Protein AF-A0A9D5P8Z3-F1 (afdb_monomer)

Sequence (122 aa):
MKKILFVSAAALALVLSSCKKETPAQVETPAQVEETVDAAADATAEAAATVENAVLKGLEESLNAIKAEAEAASKEDVAGIVAKITELKAQYESAKANLNADEQAGFEAAVNAVIEILKTKN

Mean predicted aligned error: 16.35 Å

Structure (mmCIF, N/CA/C/O backbone):
data_AF-A0A9D5P8Z3-F1
#
_entry.id   AF-A0A9D5P8Z3-F1
#
loop_
_atom_site.group_PDB
_atom_site.id
_atom_site.type_symbol
_atom_site.label_atom_id
_atom_site.label_alt_id
_atom_site.label_comp_id
_atom_site.label_asym_id
_atom_site.label_entity_id
_atom_site.label_seq_id
_atom_site.pdbx_PDB_ins_code
_atom_site.Cartn_x
_atom_site.Cartn_y
_atom_site.Cartn_z
_atom_site.occupancy
_atom_site.B_iso_or_equiv
_atom_site.auth_seq_id
_atom_site.auth_comp_id
_atom_site.auth_asym_id
_atom_site.auth_atom_id
_atom_site.pdbx_PDB_model_num
ATOM 1 N N . MET A 1 1 ? -25.843 22.869 -25.602 1.00 39.78 1 MET A N 1
ATOM 2 C CA . MET A 1 1 ? -24.937 23.742 -26.380 1.00 39.78 1 MET A CA 1
ATOM 3 C C . MET A 1 1 ? -23.581 23.051 -26.470 1.00 39.78 1 MET A C 1
ATOM 5 O O . MET A 1 1 ? -23.054 22.662 -25.440 1.00 39.78 1 MET A O 1
ATOM 9 N N . LYS A 1 2 ? -23.092 22.817 -27.694 1.00 45.28 2 LYS A N 1
ATOM 10 C CA . LYS A 1 2 ? -21.777 22.237 -28.035 1.00 45.28 2 LYS A CA 1
ATOM 11 C C . LYS A 1 2 ? -20.665 23.283 -27.900 1.00 45.28 2 LYS A C 1
ATOM 13 O O . LYS A 1 2 ? -20.910 24.375 -28.402 1.00 45.28 2 LYS A O 1
ATOM 18 N N . LYS A 1 3 ? -19.486 22.899 -27.374 1.00 47.66 3 LYS A N 1
ATOM 19 C CA . LYS A 1 3 ? -18.087 23.299 -27.731 1.00 47.66 3 LYS A CA 1
ATOM 20 C C . LYS A 1 3 ? -17.160 22.240 -27.069 1.00 47.66 3 LYS A C 1
ATOM 22 O O . LYS A 1 3 ? -17.197 22.154 -25.852 1.00 47.66 3 LYS A O 1
ATOM 27 N N . ILE A 1 4 ? -16.590 21.205 -27.712 1.00 58.41 4 ILE A N 1
ATOM 28 C CA . ILE A 1 4 ? -15.428 21.124 -28.639 1.00 58.41 4 ILE A CA 1
ATOM 29 C C . ILE A 1 4 ? -14.280 22.035 -28.139 1.00 58.41 4 ILE A C 1
ATOM 31 O O . ILE A 1 4 ? -14.514 23.227 -27.980 1.00 58.41 4 ILE A O 1
ATOM 35 N N . LEU A 1 5 ? -13.079 21.540 -27.794 1.00 40.41 5 LEU A N 1
ATOM 36 C CA . LEU A 1 5 ? -12.005 21.203 -28.746 1.00 40.41 5 LEU A CA 1
ATOM 37 C C . LEU A 1 5 ? -10.876 20.339 -28.141 1.00 40.41 5 LEU A C 1
ATOM 39 O O . LEU A 1 5 ? -10.289 20.682 -27.120 1.00 40.41 5 LEU A O 1
ATOM 43 N N . PHE A 1 6 ? -10.558 19.265 -28.870 1.00 53.84 6 PHE A N 1
ATOM 44 C CA . PHE A 1 6 ? -9.267 18.572 -28.940 1.00 53.84 6 PHE A CA 1
ATOM 45 C C . PHE A 1 6 ? -8.149 19.543 -29.361 1.00 53.84 6 PHE A C 1
ATOM 47 O O . PHE A 1 6 ? -8.283 20.184 -30.402 1.00 53.84 6 PHE A O 1
ATOM 54 N N . VAL A 1 7 ? -7.044 19.590 -28.613 1.00 50.12 7 VAL A N 1
ATOM 55 C CA . VAL A 1 7 ? -5.746 20.200 -28.976 1.00 50.12 7 VAL A CA 1
ATOM 56 C C . VAL A 1 7 ? -4.700 19.519 -28.077 1.00 50.12 7 VAL A C 1
ATOM 58 O O . VAL A 1 7 ? -4.928 19.439 -26.880 1.00 50.12 7 VAL A O 1
ATOM 61 N N . SER A 1 8 ? -3.538 19.014 -28.480 1.00 42.75 8 SER A N 1
ATOM 62 C CA . SER A 1 8 ? -2.934 18.700 -29.771 1.00 42.75 8 SER A CA 1
ATOM 63 C C . SER A 1 8 ? -1.693 17.864 -29.428 1.00 42.75 8 SER A C 1
ATOM 65 O O . SER A 1 8 ? -0.774 18.365 -28.783 1.00 42.75 8 SER A O 1
ATOM 67 N N . ALA A 1 9 ? -1.674 16.586 -29.804 1.00 47.44 9 ALA A N 1
ATOM 68 C CA . ALA A 1 9 ? -0.490 15.738 -29.714 1.00 47.44 9 ALA A CA 1
ATOM 69 C C . ALA A 1 9 ? 0.362 15.963 -30.971 1.00 47.44 9 ALA A C 1
ATOM 71 O O . ALA A 1 9 ? 0.216 15.246 -31.954 1.00 47.44 9 ALA A O 1
ATOM 72 N N . ALA A 1 10 ? 1.186 17.012 -30.979 1.00 51.00 10 ALA A N 1
ATOM 73 C CA . ALA A 1 10 ? 2.177 17.247 -32.031 1.00 51.00 10 ALA A CA 1
ATOM 74 C C . ALA A 1 10 ? 3.194 18.309 -31.586 1.00 51.00 10 ALA A C 1
ATOM 76 O O . ALA A 1 10 ? 3.107 19.464 -31.992 1.00 51.00 10 ALA A O 1
ATOM 77 N N . ALA A 1 11 ? 4.151 17.935 -30.737 1.00 50.91 11 ALA A N 1
ATOM 78 C CA . ALA A 1 11 ? 5.325 18.769 -30.470 1.00 50.91 11 ALA A CA 1
ATOM 79 C C . ALA A 1 11 ? 6.495 17.940 -29.918 1.00 50.91 11 ALA A C 1
ATOM 81 O O . ALA A 1 11 ? 6.958 18.175 -28.809 1.00 50.91 11 ALA A O 1
ATOM 82 N N . LEU A 1 12 ? 6.984 16.961 -30.686 1.00 43.69 12 LEU A N 1
ATOM 83 C CA . LEU A 1 12 ? 8.305 16.372 -30.433 1.00 43.69 12 LEU A CA 1
ATOM 84 C C . LEU A 1 12 ? 8.947 15.867 -31.736 1.00 43.69 12 LEU A C 1
ATOM 86 O O . LEU A 1 12 ? 9.242 14.691 -31.891 1.00 43.69 12 LEU A O 1
ATOM 90 N N . ALA A 1 13 ? 9.107 16.753 -32.723 1.00 53.16 13 ALA A N 1
ATOM 91 C CA . ALA A 1 13 ? 9.728 16.409 -34.010 1.00 53.16 13 ALA A CA 1
ATOM 92 C C . ALA A 1 13 ? 10.609 17.538 -34.579 1.00 53.16 13 ALA A C 1
ATOM 94 O O . ALA A 1 13 ? 10.575 17.805 -35.776 1.00 53.16 13 ALA A O 1
ATOM 95 N N . LEU A 1 14 ? 11.386 18.237 -33.738 1.00 44.47 14 LEU A N 1
ATOM 96 C CA . LEU A 1 14 ? 12.200 19.379 -34.196 1.00 44.47 14 LEU A CA 1
ATOM 97 C C . LEU A 1 14 ? 13.620 19.484 -33.608 1.00 44.47 14 LEU A C 1
ATOM 99 O O . LEU A 1 14 ? 14.247 20.528 -33.745 1.00 44.47 14 LEU A O 1
ATOM 103 N N . VAL A 1 15 ? 14.183 18.411 -33.033 1.00 51.25 15 VAL A N 1
ATOM 104 C CA . VAL A 1 15 ? 15.572 18.413 -32.500 1.00 51.25 15 VAL A CA 1
ATOM 105 C C . VAL A 1 15 ? 16.531 17.526 -33.315 1.00 51.25 15 VAL A C 1
ATOM 107 O O . VAL A 1 15 ? 17.533 17.053 -32.805 1.00 51.25 15 VAL A O 1
ATOM 110 N N . LEU A 1 16 ? 16.274 17.291 -34.608 1.00 47.31 16 LEU A N 1
ATOM 111 C CA . LEU A 1 16 ? 17.213 16.517 -35.449 1.00 47.31 16 LEU A CA 1
ATOM 112 C C . LEU A 1 16 ? 17.572 17.157 -36.800 1.00 47.31 16 LEU A C 1
ATOM 114 O O . LEU A 1 16 ? 18.289 16.547 -37.585 1.00 47.31 16 LEU A O 1
ATOM 118 N N . SER A 1 17 ? 17.147 18.394 -37.089 1.00 42.91 17 SER A N 1
ATOM 119 C CA . SER A 1 17 ? 17.327 18.982 -38.432 1.00 42.91 17 SER A CA 1
ATOM 120 C C . SER A 1 17 ? 18.355 20.118 -38.546 1.00 42.91 17 SER A C 1
ATOM 122 O O . SER A 1 17 ? 18.313 20.863 -39.524 1.00 42.91 17 SER A O 1
ATOM 124 N N . SER A 1 18 ? 19.305 20.248 -37.618 1.00 50.94 18 SER A N 1
ATOM 125 C CA . SER A 1 18 ? 20.388 21.236 -37.761 1.00 50.94 18 SER A CA 1
ATOM 126 C C . SER A 1 18 ? 21.745 20.685 -37.342 1.00 50.94 18 SER A C 1
ATOM 128 O O . SER A 1 18 ? 22.344 21.146 -36.380 1.00 50.94 18 SER A O 1
ATOM 130 N N . CYS A 1 19 ? 22.259 19.726 -38.109 1.00 48.94 19 CYS A N 1
ATOM 131 C CA . CYS A 1 19 ? 23.702 19.591 -38.292 1.00 48.94 19 CYS A CA 1
ATOM 132 C C . CYS A 1 19 ? 23.978 18.947 -39.652 1.00 48.94 19 CYS A C 1
ATOM 134 O O . CYS A 1 19 ? 24.167 17.743 -39.786 1.00 48.94 19 CYS A O 1
ATOM 136 N N . LYS A 1 20 ? 23.932 19.770 -40.702 1.00 51.69 20 LYS A N 1
ATOM 137 C CA . LYS A 1 20 ? 24.435 19.402 -42.022 1.00 51.69 20 LYS A CA 1
ATOM 138 C C . LYS A 1 20 ? 25.658 20.263 -42.290 1.00 51.69 20 LY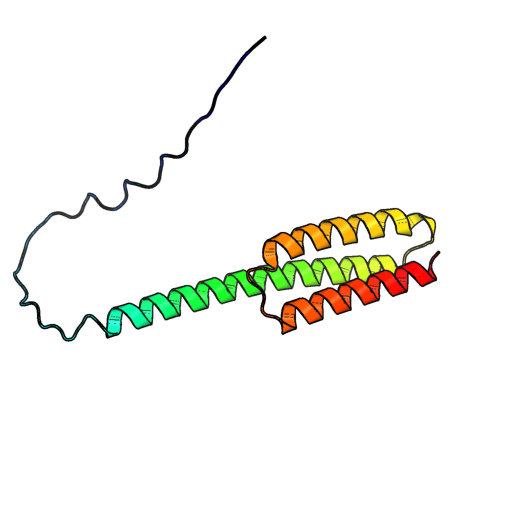S A C 1
ATOM 140 O O . LYS A 1 20 ? 25.503 21.406 -42.707 1.00 51.69 20 LYS A O 1
ATOM 145 N N . LYS A 1 21 ? 26.849 19.713 -42.043 1.00 44.88 21 LYS A N 1
ATOM 146 C CA . LYS A 1 21 ? 28.068 20.098 -42.760 1.00 44.88 21 LYS A CA 1
ATOM 147 C C . LYS A 1 21 ? 29.176 19.041 -42.651 1.00 44.88 21 LYS A C 1
ATOM 149 O O . LYS A 1 21 ? 29.736 18.832 -41.587 1.00 44.88 21 LYS A O 1
ATOM 154 N N . GLU A 1 22 ? 29.461 18.487 -43.829 1.00 40.62 22 GLU A N 1
ATOM 155 C CA . GLU A 1 22 ? 30.756 18.016 -44.342 1.00 40.62 22 GLU A CA 1
ATOM 156 C C . GLU A 1 22 ? 31.304 16.637 -43.900 1.00 40.62 22 GLU A C 1
ATOM 158 O O . GLU A 1 22 ? 31.399 16.286 -42.734 1.00 40.62 22 GLU A O 1
ATOM 163 N N . THR A 1 23 ? 31.618 15.859 -44.943 1.00 54.03 23 THR A N 1
ATOM 164 C CA . THR A 1 23 ? 32.056 14.456 -45.080 1.00 54.03 23 THR A CA 1
ATOM 165 C C . THR A 1 23 ? 33.387 14.149 -44.348 1.00 54.03 23 THR A C 1
ATOM 167 O O . THR A 1 23 ? 34.144 15.081 -44.087 1.00 54.03 23 THR A O 1
ATOM 170 N N . PRO A 1 24 ? 33.754 12.874 -44.076 1.00 40.56 24 PRO A N 1
ATOM 171 C CA . PRO A 1 24 ? 34.241 11.982 -45.136 1.00 40.56 24 PRO A CA 1
ATOM 172 C C . PRO A 1 24 ? 33.689 10.548 -45.062 1.00 40.56 24 PRO A C 1
ATOM 174 O O . PRO A 1 24 ? 33.282 10.051 -44.018 1.00 40.56 24 PRO A O 1
ATOM 177 N N . ALA A 1 25 ? 33.700 9.890 -46.220 1.00 53.62 25 ALA A N 1
ATOM 178 C CA . ALA A 1 25 ? 33.437 8.471 -46.381 1.00 53.62 25 ALA A CA 1
ATOM 179 C C . ALA A 1 25 ? 34.252 7.641 -45.374 1.00 53.62 25 ALA A C 1
ATOM 181 O O . ALA A 1 25 ? 35.481 7.624 -45.437 1.00 53.62 25 ALA A O 1
ATOM 182 N N . GLN A 1 26 ? 33.571 6.940 -44.471 1.00 40.97 26 GLN A N 1
ATOM 183 C CA . GLN A 1 26 ? 34.164 5.845 -43.720 1.00 40.97 26 GLN A CA 1
ATOM 184 C C . GLN A 1 26 ? 33.427 4.562 -44.069 1.00 40.97 26 GLN A C 1
ATOM 186 O O . GLN A 1 26 ? 32.230 4.407 -43.860 1.00 40.97 26 GLN A O 1
ATOM 191 N N . VAL A 1 27 ? 34.220 3.712 -44.705 1.00 39.56 27 VAL A N 1
ATOM 192 C CA . VAL A 1 27 ? 34.058 2.295 -44.982 1.00 39.56 27 VAL A CA 1
ATOM 193 C C . VAL A 1 27 ? 33.221 1.606 -43.902 1.00 39.56 27 VAL A C 1
ATOM 195 O O . VAL A 1 27 ? 33.628 1.538 -42.746 1.00 39.56 27 VAL A O 1
ATOM 198 N N . GLU A 1 28 ? 32.069 1.068 -44.300 1.00 40.78 28 GLU A N 1
ATOM 199 C CA . GLU A 1 28 ? 31.284 0.145 -43.486 1.00 40.78 28 GLU A CA 1
ATOM 200 C C . GLU A 1 28 ? 32.095 -1.143 -43.275 1.00 40.78 28 GLU A C 1
ATOM 202 O O . GLU A 1 28 ? 32.134 -2.027 -44.130 1.00 40.78 28 GLU A O 1
ATOM 207 N N . THR A 1 29 ? 32.779 -1.253 -42.137 1.00 43.25 29 THR A N 1
ATOM 208 C CA . THR A 1 29 ? 33.180 -2.553 -41.589 1.00 43.25 29 THR A CA 1
ATOM 209 C C . THR A 1 29 ? 32.080 -3.054 -40.649 1.00 43.25 29 THR A C 1
ATOM 211 O O . THR A 1 29 ? 31.732 -2.336 -39.712 1.00 43.25 29 THR A O 1
ATOM 214 N N . PRO A 1 30 ? 31.559 -4.282 -40.828 1.00 44.06 30 PRO A N 1
ATOM 215 C CA . PRO A 1 30 ? 30.397 -4.806 -40.096 1.00 44.06 30 PRO A CA 1
ATOM 216 C C . PRO A 1 30 ? 30.649 -5.140 -38.609 1.00 44.06 30 PRO A C 1
ATOM 218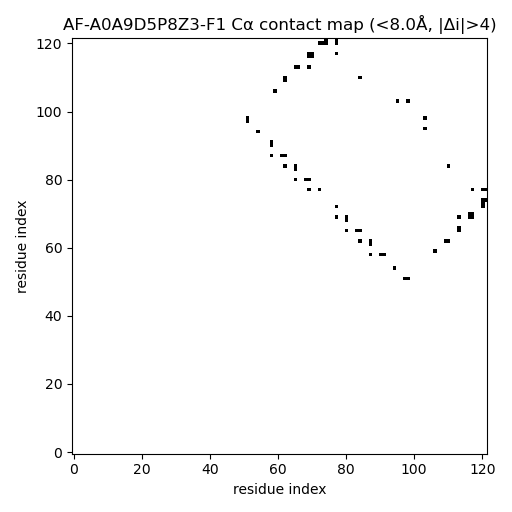 O O . PRO A 1 30 ? 29.838 -5.816 -37.991 1.00 44.06 30 PRO A O 1
ATOM 221 N N . ALA A 1 31 ? 31.748 -4.675 -38.010 1.00 43.59 31 ALA A N 1
ATOM 222 C CA . ALA A 1 31 ? 32.166 -5.059 -36.659 1.00 43.59 31 ALA A CA 1
ATOM 223 C C . ALA A 1 31 ? 31.670 -4.127 -35.532 1.00 43.59 31 ALA A C 1
ATOM 225 O O . ALA A 1 31 ? 31.903 -4.425 -34.370 1.00 43.59 31 ALA A O 1
ATOM 226 N N . GLN A 1 32 ? 31.004 -3.006 -35.838 1.00 41.84 32 GLN A N 1
ATOM 227 C CA . GLN A 1 32 ? 30.578 -2.021 -34.822 1.00 41.84 32 GLN A CA 1
ATOM 228 C C . GLN A 1 32 ? 29.084 -2.071 -34.468 1.00 41.84 32 GLN A C 1
ATOM 230 O O . GLN A 1 32 ? 28.623 -1.265 -33.669 1.00 41.84 32 GLN A O 1
ATOM 235 N N . VAL A 1 33 ? 28.314 -3.002 -35.040 1.00 42.47 33 VAL A N 1
ATOM 236 C CA . VAL A 1 33 ? 26.857 -3.056 -34.820 1.00 42.47 33 VAL A CA 1
ATOM 237 C C . VAL A 1 33 ? 26.480 -3.851 -33.562 1.00 42.47 33 VAL A C 1
ATOM 239 O O . VAL A 1 33 ? 25.439 -3.573 -32.975 1.00 42.47 33 VAL A O 1
ATOM 242 N N . GLU A 1 34 ? 27.316 -4.784 -33.093 1.00 39.41 34 GLU A N 1
ATOM 243 C CA . GLU A 1 34 ? 27.008 -5.557 -31.875 1.00 39.41 34 GLU A CA 1
ATOM 244 C C . GLU A 1 34 ? 27.264 -4.765 -30.577 1.00 39.41 34 GLU A C 1
ATOM 246 O O . GLU A 1 34 ? 26.504 -4.905 -29.626 1.00 39.41 34 GLU A O 1
ATOM 251 N N . GLU A 1 35 ? 28.250 -3.859 -30.541 1.00 42.62 35 GLU A N 1
ATOM 252 C CA . GLU A 1 35 ? 28.631 -3.135 -29.310 1.00 42.62 35 GLU A CA 1
ATOM 253 C C . GLU A 1 35 ? 27.694 -1.953 -28.978 1.00 42.62 35 GLU A C 1
ATOM 255 O O . GLU A 1 35 ? 27.501 -1.599 -27.816 1.00 42.62 35 GLU A O 1
ATOM 260 N N . THR A 1 36 ? 27.040 -1.356 -29.980 1.00 41.97 36 THR A N 1
ATOM 261 C CA . THR A 1 36 ? 26.122 -0.219 -29.765 1.00 41.97 36 THR A CA 1
ATOM 262 C C . THR A 1 36 ? 24.721 -0.613 -29.295 1.00 41.97 36 THR A C 1
ATOM 264 O O . THR A 1 36 ? 23.982 0.249 -28.820 1.00 41.97 36 THR A O 1
ATOM 267 N N . VAL A 1 37 ? 24.331 -1.884 -29.430 1.00 44.44 37 VAL A N 1
ATOM 268 C CA . VAL A 1 37 ? 23.028 -2.368 -28.938 1.00 44.44 37 VAL A CA 1
ATOM 269 C C . VAL A 1 37 ? 23.091 -2.646 -27.433 1.00 44.44 37 VAL A C 1
ATOM 271 O O . VAL A 1 37 ? 22.141 -2.330 -26.719 1.00 44.44 37 VAL A O 1
ATOM 274 N N . ASP A 1 38 ? 24.229 -3.144 -26.946 1.00 39.56 38 ASP A N 1
ATOM 275 C CA . ASP A 1 38 ? 24.428 -3.523 -25.543 1.00 39.56 38 ASP A CA 1
ATOM 276 C C . ASP A 1 38 ? 24.409 -2.297 -24.610 1.00 39.56 38 ASP A C 1
ATOM 278 O O . ASP A 1 38 ? 23.645 -2.250 -23.649 1.00 39.56 38 ASP A O 1
ATOM 282 N N . ALA A 1 39 ? 25.123 -1.220 -24.965 1.00 46.69 39 ALA A N 1
ATOM 283 C CA . ALA A 1 39 ? 25.173 0.003 -24.152 1.00 46.69 39 ALA A CA 1
ATOM 284 C C . ALA A 1 39 ? 23.842 0.787 -24.108 1.00 46.69 39 ALA A C 1
ATOM 286 O O . ALA A 1 39 ? 23.551 1.476 -23.129 1.00 46.69 39 ALA A O 1
ATOM 287 N N . ALA A 1 40 ? 23.016 0.698 -25.158 1.00 47.09 40 ALA A N 1
ATOM 288 C CA . ALA A 1 40 ? 21.698 1.336 -25.181 1.00 47.09 40 ALA A CA 1
ATOM 289 C C . ALA A 1 40 ? 20.662 0.550 -24.356 1.00 47.09 40 ALA A C 1
ATOM 291 O O . ALA A 1 40 ? 19.781 1.156 -23.740 1.00 47.09 40 ALA A O 1
ATOM 292 N N . ALA A 1 41 ? 20.773 -0.782 -24.323 1.00 49.47 41 ALA A N 1
ATOM 293 C CA . ALA A 1 41 ? 19.956 -1.634 -23.465 1.00 49.47 41 ALA A CA 1
ATOM 294 C C . ALA A 1 41 ? 20.312 -1.437 -21.982 1.00 49.47 41 ALA A C 1
ATOM 296 O O . ALA A 1 41 ? 19.406 -1.275 -21.167 1.00 49.47 41 ALA A O 1
ATOM 297 N N . ASP A 1 42 ? 21.605 -1.352 -21.658 1.00 46.88 42 ASP A N 1
ATOM 298 C CA . ASP A 1 42 ? 22.107 -1.192 -20.288 1.00 46.88 42 ASP A CA 1
ATOM 299 C C . ASP A 1 42 ? 21.705 0.166 -19.676 1.00 46.88 42 ASP A C 1
ATOM 301 O O . ASP A 1 42 ? 21.090 0.220 -18.612 1.00 46.88 42 ASP A O 1
ATOM 305 N N . ALA A 1 43 ? 21.877 1.269 -20.416 1.00 49.12 43 ALA A N 1
ATOM 306 C CA . ALA A 1 43 ? 21.449 2.599 -19.962 1.00 49.12 43 ALA A CA 1
ATOM 307 C C . ALA A 1 43 ? 19.916 2.742 -19.832 1.00 49.12 43 ALA A C 1
ATOM 309 O O . ALA A 1 43 ? 19.422 3.508 -19.000 1.00 49.12 43 ALA A O 1
ATOM 310 N N . THR A 1 44 ? 19.143 2.010 -20.644 1.00 52.81 44 THR A N 1
ATOM 311 C CA . THR A 1 44 ? 17.673 1.983 -20.534 1.00 52.81 44 THR A CA 1
ATOM 312 C C . THR A 1 44 ? 17.224 1.138 -19.338 1.00 52.81 44 THR A C 1
ATOM 314 O O . THR A 1 44 ? 16.265 1.511 -18.662 1.00 52.81 44 THR A O 1
ATOM 317 N N . ALA A 1 45 ? 17.933 0.046 -19.034 1.00 53.53 45 ALA A N 1
ATOM 318 C CA . ALA A 1 45 ? 17.681 -0.799 -17.869 1.00 53.53 45 ALA A CA 1
ATOM 319 C C . ALA A 1 45 ? 18.018 -0.085 -16.547 1.00 53.53 45 ALA A C 1
ATOM 321 O O . ALA A 1 45 ? 17.211 -0.120 -15.620 1.00 53.53 45 ALA A O 1
ATOM 322 N N . GLU A 1 46 ? 19.141 0.637 -16.464 1.00 53.53 46 GLU A N 1
ATOM 323 C CA . GLU A 1 46 ? 19.500 1.418 -15.268 1.00 53.53 46 GLU A CA 1
ATOM 324 C C . GLU A 1 46 ? 18.541 2.595 -15.017 1.00 53.53 46 GLU A C 1
ATOM 326 O O . GLU A 1 46 ? 18.160 2.872 -13.873 1.00 53.53 46 GLU A O 1
ATOM 331 N N . ALA A 1 47 ? 18.095 3.279 -16.076 1.00 55.66 47 ALA A N 1
ATOM 332 C CA . ALA A 1 47 ? 17.098 4.341 -15.958 1.00 55.66 47 ALA A CA 1
ATOM 333 C C . ALA A 1 47 ? 15.722 3.794 -15.532 1.00 55.66 47 ALA A C 1
ATOM 335 O O . ALA A 1 47 ? 15.060 4.407 -14.691 1.00 55.66 47 ALA A O 1
ATOM 336 N N . ALA A 1 48 ? 15.309 2.634 -16.060 1.00 56.16 48 ALA A N 1
ATOM 337 C CA . ALA A 1 48 ? 14.081 1.955 -15.648 1.00 56.16 48 ALA A CA 1
ATOM 338 C C . ALA A 1 48 ? 14.142 1.529 -14.172 1.00 56.16 48 ALA A C 1
ATOM 340 O O . ALA A 1 48 ? 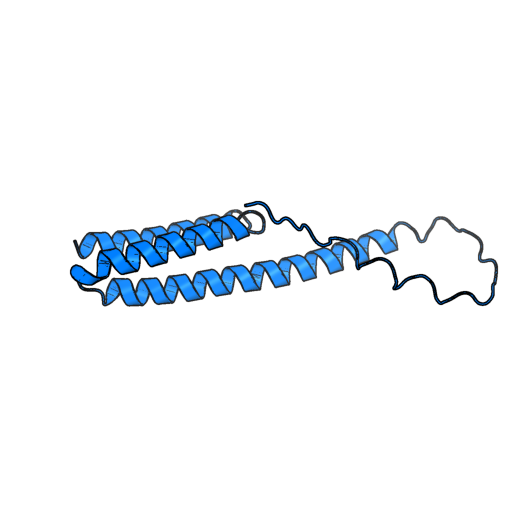13.248 1.889 -13.409 1.00 56.16 48 ALA A O 1
ATOM 341 N N . ALA A 1 49 ? 15.241 0.902 -13.740 1.00 59.31 49 ALA A N 1
ATOM 342 C CA . ALA A 1 49 ? 15.445 0.498 -12.348 1.00 59.31 49 ALA A CA 1
ATOM 343 C C . ALA A 1 49 ? 15.449 1.696 -11.378 1.00 59.31 49 ALA A C 1
ATOM 345 O O . ALA A 1 49 ? 14.916 1.617 -10.271 1.00 59.31 49 ALA A O 1
ATOM 346 N N . THR A 1 50 ? 16.004 2.842 -11.792 1.00 61.59 50 THR A N 1
ATOM 347 C CA . THR A 1 50 ? 16.006 4.074 -10.981 1.00 61.59 50 THR A CA 1
ATOM 348 C C . THR A 1 50 ? 14.590 4.633 -10.788 1.00 61.59 50 THR A C 1
ATOM 350 O O . THR A 1 50 ? 14.248 5.100 -9.698 1.00 61.59 50 THR A O 1
ATOM 353 N N . VAL A 1 51 ? 13.748 4.576 -11.826 1.00 61.16 51 VAL A N 1
ATOM 354 C CA . VAL A 1 51 ? 12.346 5.021 -11.758 1.00 61.16 51 VAL A CA 1
ATOM 355 C C . VAL A 1 51 ? 11.490 4.030 -10.963 1.00 61.16 51 VAL A C 1
ATOM 357 O O . VAL A 1 51 ? 10.700 4.466 -10.124 1.00 6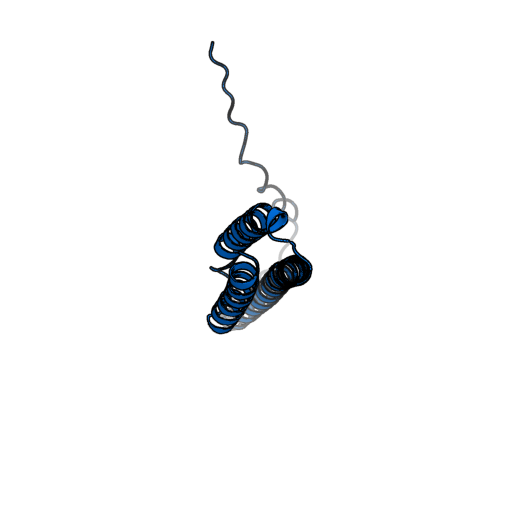1.16 51 VAL A O 1
ATOM 360 N N . GLU A 1 52 ? 11.676 2.721 -11.161 1.00 64.62 52 GLU A N 1
ATOM 361 C CA . GLU A 1 52 ? 11.001 1.664 -10.390 1.00 64.62 52 GLU A CA 1
ATOM 362 C C . GLU A 1 52 ? 11.270 1.806 -8.890 1.00 64.62 52 GLU A C 1
ATOM 364 O O . GLU A 1 52 ? 10.334 1.831 -8.086 1.00 64.62 52 GLU A O 1
ATOM 369 N N . ASN A 1 53 ? 12.534 2.022 -8.513 1.00 68.19 53 ASN A N 1
ATOM 370 C CA . ASN A 1 53 ? 12.931 2.162 -7.115 1.00 68.19 53 ASN A CA 1
ATOM 371 C C . ASN A 1 53 ? 12.299 3.395 -6.439 1.00 68.19 53 ASN A C 1
ATOM 373 O O . ASN A 1 53 ? 11.860 3.327 -5.290 1.00 68.19 53 ASN A O 1
ATOM 377 N N . ALA A 1 54 ? 12.193 4.520 -7.156 1.00 74.62 54 ALA A N 1
ATOM 378 C CA . ALA A 1 54 ? 11.588 5.741 -6.622 1.00 74.62 54 ALA A CA 1
ATOM 379 C C . ALA A 1 54 ? 10.074 5.597 -6.382 1.00 74.62 54 ALA A C 1
ATOM 381 O O . ALA A 1 54 ? 9.557 6.098 -5.380 1.00 74.62 54 ALA A O 1
ATOM 382 N N . VAL A 1 55 ? 9.366 4.902 -7.279 1.00 79.19 55 VAL A N 1
ATOM 383 C CA . VAL A 1 55 ? 7.919 4.673 -7.152 1.00 79.19 55 VAL A CA 1
ATOM 384 C C . VAL A 1 55 ? 7.618 3.725 -5.993 1.00 79.19 55 VAL A C 1
ATOM 386 O O . VAL A 1 55 ? 6.768 4.043 -5.160 1.00 79.19 55 VAL A O 1
ATOM 389 N N . LEU A 1 56 ? 8.346 2.609 -5.888 1.00 80.38 56 LEU A N 1
ATOM 390 C CA . LEU A 1 56 ? 8.212 1.668 -4.773 1.00 80.38 56 LEU A CA 1
ATOM 391 C C . LEU A 1 56 ? 8.446 2.346 -3.431 1.00 80.38 56 LEU A C 1
ATOM 393 O O . LEU A 1 56 ? 7.609 2.246 -2.538 1.00 80.38 56 LEU A O 1
ATOM 397 N N . LYS A 1 57 ? 9.535 3.108 -3.315 1.00 85.75 57 LYS A N 1
ATOM 398 C CA . LYS A 1 57 ? 9.864 3.810 -2.077 1.00 85.75 57 LYS A CA 1
ATOM 399 C C . LYS A 1 57 ? 8.764 4.788 -1.659 1.00 85.75 57 LYS A C 1
ATOM 401 O O . LYS A 1 57 ? 8.397 4.826 -0.489 1.00 85.75 57 LYS A O 1
ATOM 406 N N . GLY A 1 58 ? 8.188 5.535 -2.603 1.00 88.25 58 GLY A N 1
ATOM 407 C CA . GLY A 1 58 ? 7.065 6.434 -2.316 1.00 88.25 58 GLY A CA 1
ATOM 408 C C . GLY A 1 58 ? 5.799 5.695 -1.858 1.00 88.25 58 GLY A C 1
ATOM 409 O O . GLY A 1 58 ? 5.105 6.149 -0.941 1.00 88.25 58 GLY A O 1
ATOM 410 N N . LEU A 1 59 ? 5.513 4.533 -2.454 1.00 89.88 59 LEU A N 1
ATOM 411 C CA . LEU A 1 59 ? 4.401 3.670 -2.049 1.00 89.88 59 LEU A CA 1
ATOM 412 C C . LEU A 1 59 ? 4.628 3.070 -0.653 1.00 89.88 59 LEU A C 1
ATOM 414 O O . LEU A 1 59 ? 3.703 3.049 0.158 1.00 89.88 59 LEU A O 1
ATOM 418 N N . GLU A 1 60 ? 5.847 2.632 -0.344 1.00 89.25 60 GLU A N 1
ATOM 419 C CA . GLU A 1 60 ? 6.229 2.101 0.969 1.00 89.25 60 GLU A CA 1
ATOM 420 C C . GLU A 1 60 ? 6.194 3.170 2.067 1.00 89.25 60 GLU A C 1
ATOM 422 O O . GLU A 1 60 ? 5.692 2.915 3.162 1.00 89.25 60 GLU A O 1
ATOM 427 N N . GLU A 1 61 ? 6.681 4.381 1.790 1.00 92.25 61 GLU A N 1
ATOM 428 C CA . GLU A 1 61 ? 6.601 5.517 2.716 1.00 92.25 61 GLU A CA 1
ATOM 429 C C . GLU A 1 61 ? 5.141 5.867 3.028 1.00 92.25 61 GLU A C 1
ATOM 431 O O . GLU A 1 61 ? 4.766 6.010 4.196 1.00 92.25 61 GLU A O 1
ATOM 436 N N . SER A 1 62 ? 4.296 5.916 1.993 1.00 92.00 62 SER A N 1
ATOM 437 C CA . SER A 1 62 ? 2.857 6.148 2.142 1.00 92.00 62 SER A CA 1
ATOM 438 C C . SER A 1 62 ? 2.187 5.031 2.945 1.00 92.00 62 SER A C 1
ATOM 440 O O . SER A 1 62 ? 1.371 5.299 3.828 1.00 92.00 62 SER A O 1
ATOM 442 N N . LEU A 1 63 ? 2.559 3.773 2.693 1.00 92.62 63 LEU A N 1
ATOM 443 C CA . LEU A 1 63 ? 2.035 2.625 3.426 1.00 92.62 63 LEU A CA 1
ATOM 444 C C . LEU A 1 63 ? 2.439 2.648 4.902 1.00 92.62 63 LEU A C 1
ATOM 446 O O . LEU A 1 63 ? 1.606 2.386 5.768 1.00 92.62 63 LEU A O 1
ATOM 450 N N . ASN A 1 64 ? 3.692 2.989 5.201 1.00 92.38 64 ASN A N 1
ATOM 451 C CA . ASN A 1 64 ? 4.188 3.105 6.569 1.00 92.38 64 ASN A CA 1
ATOM 452 C C . ASN A 1 64 ? 3.494 4.237 7.335 1.00 92.38 64 ASN A C 1
ATOM 454 O O . ASN A 1 64 ? 3.155 4.056 8.506 1.00 92.38 64 ASN A O 1
ATOM 458 N N . ALA A 1 65 ? 3.218 5.368 6.680 1.00 92.69 65 ALA A N 1
ATOM 459 C CA . ALA A 1 65 ? 2.428 6.443 7.274 1.00 92.69 65 ALA A CA 1
ATOM 460 C C . ALA A 1 65 ? 1.006 5.966 7.613 1.00 92.69 65 ALA A C 1
ATOM 462 O O . ALA A 1 65 ? 0.560 6.111 8.750 1.00 92.69 65 ALA A O 1
ATOM 463 N N . ILE A 1 66 ? 0.330 5.304 6.667 1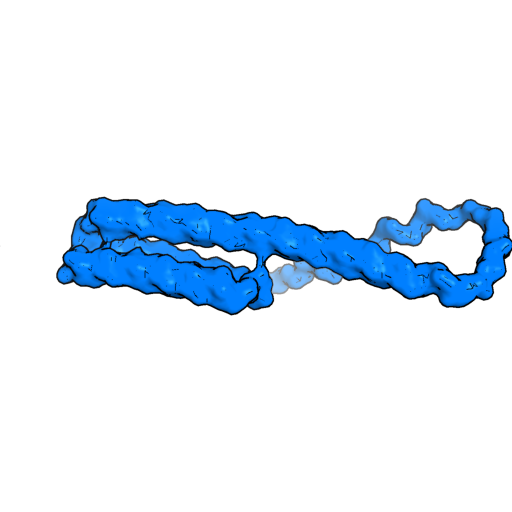.00 92.44 66 ILE A N 1
ATOM 464 C CA . ILE A 1 66 ? -1.008 4.730 6.880 1.00 92.44 66 ILE A CA 1
ATOM 465 C C . ILE A 1 66 ? -0.987 3.676 7.992 1.00 92.44 66 ILE A C 1
ATOM 467 O O . ILE A 1 66 ? -1.921 3.611 8.787 1.00 92.44 66 ILE A O 1
ATOM 471 N N . LYS A 1 67 ? 0.065 2.857 8.082 1.00 92.25 67 LYS A N 1
ATOM 472 C CA . LYS A 1 67 ? 0.220 1.869 9.153 1.00 92.25 67 LYS A CA 1
ATOM 473 C C . LYS A 1 67 ? 0.306 2.539 10.523 1.00 92.25 67 LYS A C 1
ATOM 475 O O . LYS A 1 67 ? -0.414 2.129 11.428 1.00 92.25 67 LYS A O 1
ATOM 480 N N . ALA A 1 68 ? 1.141 3.566 10.668 1.00 91.88 68 ALA A N 1
ATOM 481 C CA . ALA A 1 68 ? 1.258 4.310 11.920 1.00 91.88 68 ALA A CA 1
ATOM 482 C C . ALA A 1 68 ? -0.076 4.971 12.307 1.00 91.88 68 ALA A C 1
ATOM 484 O O . ALA A 1 68 ? -0.487 4.915 13.468 1.00 91.88 68 ALA A O 1
ATOM 485 N N . GLU A 1 69 ? -0.793 5.530 11.325 1.00 90.81 69 GLU A N 1
ATOM 486 C CA . GLU A 1 69 ? -2.152 6.031 11.530 1.00 90.81 69 GLU A CA 1
ATOM 487 C C . GLU A 1 69 ? -3.098 4.915 11.991 1.00 90.81 69 GLU A C 1
ATOM 489 O O . GLU A 1 69 ? -3.803 5.101 12.974 1.00 90.81 69 GLU A O 1
ATOM 494 N N . ALA A 1 70 ? -3.082 3.739 11.354 1.00 90.75 70 ALA A N 1
ATOM 495 C CA . ALA A 1 70 ? -3.923 2.592 11.711 1.00 90.75 70 ALA A CA 1
ATOM 496 C C . ALA A 1 70 ? -3.645 2.055 13.124 1.00 90.75 70 ALA A C 1
ATOM 498 O O . ALA A 1 70 ? -4.569 1.643 13.827 1.00 90.75 70 ALA A O 1
ATOM 499 N N . GLU A 1 71 ? -2.386 2.064 13.564 1.00 91.12 71 GLU A N 1
ATOM 500 C CA . GLU A 1 71 ? -1.997 1.654 14.916 1.00 91.12 71 GLU A CA 1
ATOM 501 C C . GLU A 1 71 ? -2.532 2.627 15.977 1.00 91.12 71 GLU A C 1
ATOM 503 O O . GLU A 1 71 ? -3.058 2.183 17.006 1.00 91.12 71 GLU A O 1
ATOM 508 N N . ALA A 1 72 ? -2.468 3.933 15.701 1.00 90.44 72 ALA A N 1
ATOM 509 C CA . ALA A 1 72 ? -2.972 4.994 16.574 1.00 90.44 72 ALA A CA 1
ATOM 510 C C . ALA A 1 72 ? -4.490 5.240 16.452 1.00 90.44 72 ALA A C 1
ATOM 512 O O . ALA A 1 72 ? -5.072 5.898 17.315 1.00 90.44 72 ALA A O 1
ATOM 513 N N . ALA A 1 73 ? -5.123 4.708 15.407 1.00 89.69 73 ALA A N 1
ATOM 514 C CA . ALA A 1 73 ? -6.511 4.972 15.055 1.00 89.69 73 ALA A CA 1
ATOM 515 C C . ALA A 1 73 ? -7.512 4.525 16.120 1.00 89.69 73 ALA A C 1
ATOM 517 O O . ALA A 1 73 ? -7.386 3.449 16.726 1.00 89.69 73 ALA A O 1
ATOM 518 N N . SER A 1 74 ? -8.566 5.327 16.254 1.00 89.25 74 SER A N 1
ATOM 519 C CA . SER A 1 74 ? -9.816 4.938 16.894 1.00 89.25 74 SER A CA 1
ATOM 520 C C . SER A 1 74 ? -10.760 4.264 15.886 1.00 89.25 74 SER A C 1
ATOM 522 O O . SER A 1 74 ? -10.507 4.243 14.680 1.00 89.25 74 SER A O 1
ATOM 524 N N . LYS A 1 75 ? -11.888 3.727 16.367 1.00 85.44 75 LYS A N 1
ATOM 525 C CA . LYS A 1 75 ? -12.915 3.113 15.509 1.00 85.44 75 LYS A CA 1
ATOM 526 C C . LYS A 1 75 ? -13.506 4.094 14.485 1.00 85.44 75 LYS A C 1
ATOM 528 O O . LYS A 1 75 ? -13.872 3.689 13.385 1.00 85.44 75 LYS A O 1
ATOM 533 N N . GLU A 1 76 ? -13.596 5.373 14.838 1.00 86.19 76 GLU A N 1
ATOM 534 C CA . GLU A 1 76 ? -14.186 6.426 14.001 1.00 86.19 76 GLU A CA 1
ATOM 535 C C . GLU A 1 76 ? -13.281 6.773 12.807 1.00 86.19 76 GLU A C 1
ATOM 537 O O . GLU A 1 76 ? -13.772 7.122 11.732 1.00 86.19 76 GLU A O 1
ATOM 542 N N . ASP A 1 77 ? -11.969 6.575 12.959 1.00 88.62 77 ASP A N 1
ATOM 543 C CA . ASP A 1 77 ? -10.965 6.870 11.932 1.00 88.62 77 ASP A CA 1
ATOM 544 C C . ASP A 1 77 ? -10.850 5.762 10.874 1.00 88.62 77 ASP A C 1
ATOM 546 O O . ASP A 1 77 ? -10.385 6.007 9.757 1.00 88.62 77 ASP A O 1
ATOM 550 N N . VAL A 1 78 ? -11.302 4.539 11.191 1.00 89.12 78 VAL A N 1
ATOM 551 C CA . VAL A 1 78 ? -11.123 3.340 10.349 1.00 89.12 78 VAL A CA 1
ATOM 552 C C . VAL A 1 78 ? -11.603 3.572 8.917 1.00 89.12 78 VAL A C 1
ATOM 554 O O . VAL A 1 78 ? -10.903 3.212 7.973 1.00 89.12 78 VAL A O 1
ATOM 557 N N . ALA A 1 79 ? -12.760 4.211 8.728 1.00 89.62 79 ALA A N 1
ATOM 558 C CA . ALA A 1 79 ? -13.302 4.470 7.393 1.00 89.62 79 ALA A CA 1
ATOM 559 C C . ALA A 1 79 ? -12.385 5.377 6.550 1.00 89.62 79 ALA A C 1
ATOM 561 O O . ALA A 1 79 ? -12.192 5.125 5.358 1.00 89.62 79 ALA A O 1
ATOM 562 N N . GLY A 1 80 ? -11.779 6.396 7.169 1.00 91.56 80 GLY A N 1
ATOM 563 C CA . GLY A 1 80 ? -10.830 7.289 6.503 1.00 91.56 80 GLY A CA 1
ATOM 564 C C . GLY A 1 80 ? -9.536 6.572 6.119 1.00 91.56 80 GLY A C 1
ATOM 565 O O . GLY A 1 80 ? -9.027 6.750 5.014 1.00 91.56 80 GLY A O 1
ATOM 566 N N . ILE A 1 81 ? -9.040 5.693 6.990 1.00 92.62 81 ILE A N 1
ATOM 567 C CA . ILE A 1 81 ? -7.821 4.919 6.725 1.00 92.62 81 ILE A CA 1
ATOM 568 C C . ILE A 1 81 ? -8.062 3.875 5.628 1.00 92.62 81 ILE A C 1
ATOM 570 O O . ILE A 1 81 ? -7.224 3.705 4.744 1.00 92.62 81 ILE A O 1
ATOM 574 N N . VAL A 1 82 ? -9.234 3.232 5.600 1.00 92.25 82 VAL A N 1
ATOM 575 C CA . VAL A 1 82 ? -9.622 2.324 4.506 1.00 92.25 82 VAL A CA 1
ATOM 576 C C . VAL A 1 82 ? -9.661 3.054 3.157 1.00 92.25 82 VAL A C 1
ATOM 578 O O . VAL A 1 82 ? -9.216 2.497 2.149 1.00 92.25 82 VAL A O 1
ATOM 581 N N . ALA A 1 83 ? -10.136 4.304 3.120 1.00 92.94 83 ALA A N 1
ATOM 582 C CA . ALA A 1 83 ? -10.103 5.114 1.902 1.00 92.94 83 ALA A CA 1
ATOM 583 C C . ALA A 1 83 ? -8.660 5.381 1.436 1.00 92.94 83 ALA A C 1
ATOM 585 O O . ALA A 1 83 ? -8.356 5.158 0.264 1.00 92.94 83 ALA A O 1
ATOM 586 N N . LYS A 1 84 ? -7.753 5.741 2.356 1.00 93.38 84 LYS A N 1
ATOM 587 C CA . LYS A 1 84 ? -6.320 5.923 2.0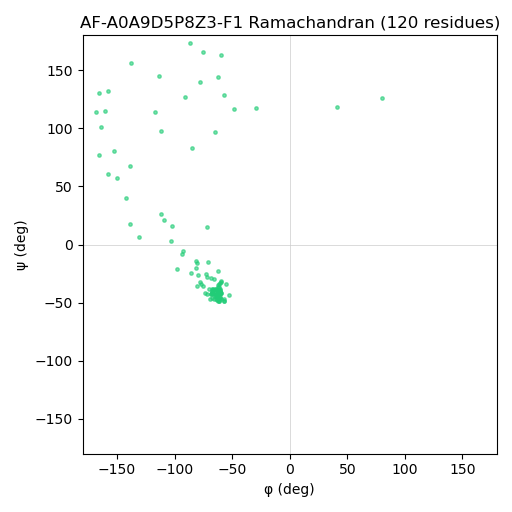54 1.00 93.38 84 LYS A CA 1
ATOM 588 C C . LYS A 1 84 ? -5.663 4.645 1.522 1.00 93.38 84 LYS A C 1
ATOM 590 O O . LYS A 1 84 ? -4.933 4.698 0.539 1.00 93.38 84 LYS A O 1
ATOM 595 N N . ILE A 1 85 ? -5.957 3.484 2.116 1.00 92.88 85 ILE A N 1
ATOM 596 C CA . ILE A 1 85 ? -5.464 2.183 1.622 1.00 92.88 85 ILE A CA 1
ATOM 597 C C . ILE A 1 85 ? -5.983 1.906 0.209 1.00 92.88 85 ILE A C 1
ATOM 599 O O . ILE A 1 85 ? -5.254 1.378 -0.626 1.00 92.88 85 ILE A O 1
ATOM 603 N N . THR A 1 86 ? -7.241 2.250 -0.068 1.00 93.25 86 THR A N 1
ATOM 604 C CA . THR A 1 86 ? -7.848 2.049 -1.390 1.00 93.25 86 THR A CA 1
ATOM 605 C C . THR A 1 86 ? -7.162 2.909 -2.450 1.00 93.25 86 THR A C 1
ATOM 607 O O . THR A 1 86 ? -6.836 2.409 -3.525 1.00 93.25 86 THR A O 1
ATOM 610 N N . GLU A 1 87 ? -6.891 4.175 -2.138 1.00 93.38 87 GLU A N 1
ATOM 611 C CA . GLU A 1 87 ? -6.148 5.074 -3.022 1.00 93.38 87 GLU A CA 1
ATOM 612 C C . GLU A 1 87 ? -4.713 4.587 -3.249 1.00 93.38 87 GLU A C 1
ATOM 614 O O . GLU A 1 87 ? -4.265 4.497 -4.392 1.00 93.38 87 GLU A O 1
ATOM 619 N N . LEU A 1 88 ? -4.020 4.181 -2.182 1.00 92.81 88 LEU A N 1
ATOM 620 C CA . LEU A 1 88 ? -2.669 3.641 -2.277 1.00 92.81 88 LEU A CA 1
ATOM 621 C C . LEU A 1 88 ? -2.621 2.374 -3.151 1.00 92.81 88 LEU A C 1
ATOM 623 O O . LEU A 1 88 ? -1.730 2.237 -3.987 1.00 92.81 88 LEU A 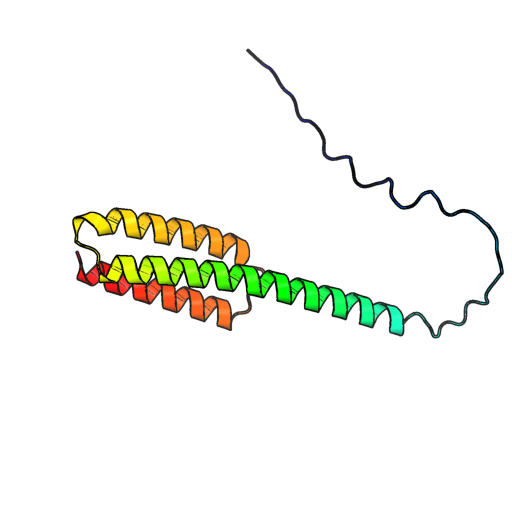O 1
ATOM 627 N N . LYS A 1 89 ? -3.603 1.470 -3.019 1.00 91.06 89 LYS A N 1
ATOM 628 C CA . LYS A 1 89 ? -3.730 0.297 -3.900 1.00 91.06 89 LYS A CA 1
ATOM 629 C C . LYS A 1 89 ? -3.911 0.696 -5.364 1.00 91.06 89 LYS A C 1
ATOM 631 O O . LYS A 1 89 ? -3.320 0.063 -6.226 1.00 91.06 89 LYS A O 1
ATOM 636 N N . ALA A 1 90 ? -4.686 1.739 -5.661 1.00 91.12 90 ALA A N 1
ATOM 637 C CA . ALA A 1 90 ? -4.866 2.207 -7.037 1.00 91.12 90 ALA A CA 1
ATOM 638 C C . ALA A 1 90 ? -3.566 2.784 -7.634 1.00 91.12 90 ALA A C 1
ATOM 640 O O . ALA A 1 90 ? -3.257 2.541 -8.804 1.00 91.12 90 ALA A O 1
ATOM 641 N N . GLN A 1 91 ? -2.785 3.509 -6.825 1.00 88.38 91 GLN A N 1
ATOM 642 C CA . GLN A 1 91 ? -1.458 3.987 -7.227 1.00 88.38 91 GLN A CA 1
ATOM 643 C C . GLN A 1 91 ? -0.504 2.815 -7.480 1.00 88.38 91 GLN A C 1
ATOM 645 O O . GLN A 1 91 ? 0.169 2.781 -8.509 1.00 88.38 91 GLN A O 1
ATOM 650 N N . TYR A 1 92 ? -0.510 1.819 -6.591 1.00 89.88 92 TYR A N 1
ATOM 651 C CA . TYR A 1 92 ? 0.263 0.595 -6.760 1.00 89.88 92 TYR A CA 1
ATOM 652 C C . TYR A 1 92 ? -0.132 -0.176 -8.024 1.00 89.88 92 TYR A C 1
ATOM 654 O O . TYR A 1 92 ? 0.748 -0.529 -8.794 1.00 89.88 92 TYR A O 1
ATOM 662 N N . GLU A 1 93 ? -1.421 -0.373 -8.317 1.00 89.31 93 GLU A N 1
ATOM 663 C CA . GLU A 1 93 ? -1.862 -1.060 -9.546 1.00 89.31 93 GLU A CA 1
ATOM 664 C C . GLU A 1 93 ? -1.386 -0.348 -10.822 1.00 89.31 93 GLU A C 1
ATOM 666 O O . GLU A 1 93 ? -1.083 -0.996 -11.822 1.00 89.31 93 GLU A O 1
ATOM 671 N N . SER A 1 94 ? -1.245 0.981 -10.780 1.00 87.25 94 SER A N 1
ATOM 672 C CA . SER A 1 94 ? -0.687 1.755 -11.897 1.00 87.25 94 SER A CA 1
ATOM 673 C C . SER A 1 94 ? 0.828 1.562 -12.060 1.00 87.25 94 SER A C 1
ATOM 675 O O . SER A 1 94 ? 1.351 1.735 -13.159 1.00 87.25 94 SER A O 1
ATOM 677 N N . ALA A 1 95 ? 1.529 1.199 -10.983 1.00 84.62 95 ALA A N 1
ATOM 678 C CA . ALA A 1 95 ? 2.972 0.966 -10.953 1.00 84.62 95 ALA A CA 1
ATOM 679 C C . ALA A 1 95 ? 3.361 -0.519 -11.061 1.00 84.62 95 ALA A C 1
ATOM 681 O O . ALA A 1 95 ? 4.479 -0.825 -11.465 1.00 84.62 95 ALA A O 1
ATOM 682 N N . LYS A 1 96 ? 2.442 -1.439 -10.740 1.00 82.88 96 LYS A N 1
ATOM 683 C CA . LYS A 1 96 ? 2.671 -2.883 -10.569 1.00 82.88 96 LYS A CA 1
ATOM 684 C C . LYS A 1 96 ? 3.323 -3.551 -11.777 1.00 82.88 96 LYS A C 1
ATOM 686 O O . L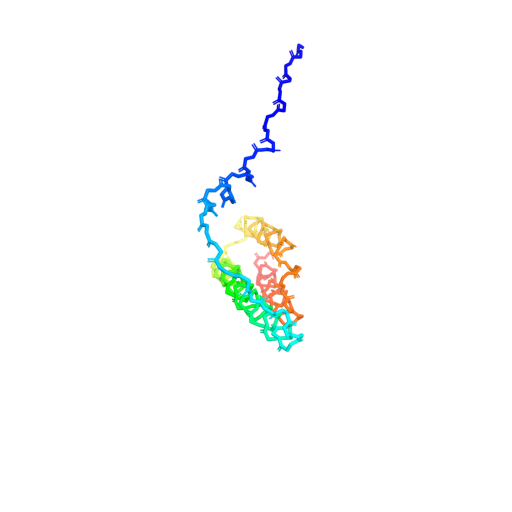YS A 1 96 ? 4.114 -4.471 -11.607 1.00 82.88 96 LYS A O 1
ATOM 691 N N . ALA A 1 97 ? 3.006 -3.087 -12.987 1.00 84.75 97 ALA A N 1
ATOM 692 C CA . ALA A 1 97 ? 3.575 -3.619 -14.226 1.00 84.75 97 ALA A CA 1
ATOM 693 C C . ALA A 1 97 ? 5.102 -3.449 -14.320 1.00 84.75 97 ALA A C 1
ATOM 695 O O . ALA A 1 97 ? 5.744 -4.208 -15.040 1.00 84.75 97 ALA A O 1
ATOM 696 N N . ASN A 1 98 ? 5.657 -2.489 -13.578 1.00 81.56 98 ASN A N 1
ATOM 697 C CA . ASN A 1 98 ? 7.086 -2.208 -13.495 1.00 81.56 98 ASN A CA 1
ATOM 698 C C . ASN A 1 98 ? 7.695 -2.767 -12.195 1.00 81.56 98 ASN A C 1
ATOM 700 O O . ASN A 1 98 ? 8.728 -2.309 -11.752 1.00 81.56 98 ASN A O 1
ATOM 704 N N . LEU A 1 99 ? 7.026 -3.675 -11.483 1.00 82.50 99 LEU A N 1
ATOM 705 C CA . LEU A 1 99 ? 7.569 -4.251 -10.248 1.00 82.50 99 LEU A CA 1
ATOM 706 C C . LEU A 1 99 ? 7.840 -5.733 -10.452 1.00 82.50 99 LEU A C 1
ATOM 708 O O . LEU A 1 99 ? 7.062 -6.424 -11.120 1.00 82.50 99 LEU A O 1
ATOM 712 N N . ASN A 1 100 ? 8.897 -6.252 -9.835 1.00 86.31 100 ASN A N 1
ATOM 713 C CA . ASN A 1 100 ? 9.147 -7.689 -9.844 1.00 86.31 100 ASN A CA 1
ATOM 714 C C . ASN A 1 100 ? 8.202 -8.429 -8.874 1.00 86.31 100 ASN A C 1
ATOM 716 O O . ASN A 1 100 ? 7.536 -7.833 -8.029 1.00 86.31 100 ASN A O 1
ATOM 720 N N . ALA A 1 101 ? 8.113 -9.754 -9.001 1.00 86.56 101 ALA A N 1
ATOM 721 C CA . ALA A 1 101 ? 7.163 -10.549 -8.220 1.00 86.56 101 ALA A CA 1
ATOM 722 C C . ALA A 1 101 ? 7.390 -10.458 -6.697 1.00 86.56 101 ALA A C 1
ATOM 724 O O . ALA A 1 101 ? 6.417 -10.475 -5.941 1.00 86.56 101 ALA A O 1
ATOM 725 N N . ASP A 1 102 ? 8.643 -10.335 -6.251 1.00 87.19 102 ASP A N 1
ATOM 726 C CA . ASP A 1 102 ? 8.989 -10.251 -4.829 1.00 87.19 102 ASP A CA 1
ATOM 727 C C . ASP A 1 102 ? 8.568 -8.902 -4.233 1.00 87.19 102 ASP A C 1
ATOM 729 O O . ASP A 1 102 ? 7.968 -8.853 -3.158 1.00 87.19 102 ASP A O 1
ATOM 733 N N . GLU A 1 103 ? 8.800 -7.808 -4.958 1.00 85.38 103 GLU A N 1
ATOM 734 C CA . GLU A 1 103 ? 8.339 -6.464 -4.595 1.00 85.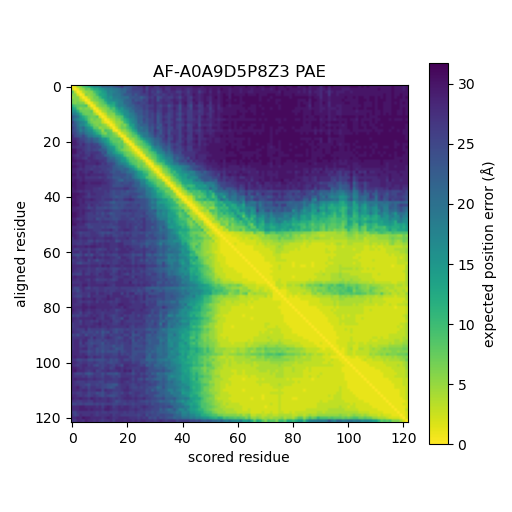38 103 GLU A CA 1
ATOM 735 C C . GLU A 1 103 ? 6.814 -6.395 -4.532 1.00 85.38 103 GLU A C 1
ATOM 737 O O . GLU A 1 103 ? 6.238 -5.830 -3.598 1.00 85.38 103 GLU A O 1
ATOM 742 N N . GLN A 1 104 ? 6.143 -7.019 -5.503 1.00 88.19 104 GLN A N 1
ATOM 743 C CA . GLN A 1 104 ? 4.691 -7.093 -5.511 1.00 88.19 104 GLN A CA 1
ATOM 744 C C . GLN A 1 104 ? 4.159 -7.846 -4.286 1.00 88.19 104 GLN A C 1
ATOM 746 O O . GLN A 1 104 ? 3.288 -7.336 -3.579 1.00 88.19 104 GLN A O 1
ATOM 751 N N . ALA A 1 105 ? 4.717 -9.024 -3.997 1.00 89.75 105 ALA A N 1
ATOM 752 C CA . ALA A 1 105 ? 4.332 -9.826 -2.842 1.00 89.75 105 ALA A CA 1
ATOM 753 C C . ALA A 1 105 ? 4.613 -9.105 -1.512 1.00 89.75 105 ALA A C 1
ATOM 755 O O . ALA A 1 105 ? 3.785 -9.150 -0.599 1.00 89.75 105 ALA A O 1
ATOM 756 N N . GLY A 1 106 ? 5.752 -8.411 -1.406 1.00 88.81 106 GLY A N 1
ATOM 757 C CA . GLY A 1 106 ? 6.122 -7.622 -0.232 1.00 88.81 106 GLY A CA 1
ATOM 758 C C . GLY A 1 106 ? 5.127 -6.497 0.047 1.00 88.81 106 GLY A C 1
ATOM 759 O O . GLY A 1 106 ? 4.642 -6.360 1.176 1.00 88.81 106 GLY A O 1
ATOM 760 N N . PHE A 1 107 ? 4.751 -5.746 -0.990 1.00 89.38 107 PHE A N 1
ATOM 761 C CA . PHE A 1 107 ? 3.762 -4.679 -0.869 1.00 89.38 107 PHE A CA 1
ATOM 762 C C . PHE A 1 107 ? 2.374 -5.216 -0.487 1.00 89.38 107 PHE A C 1
ATOM 764 O O . PHE A 1 107 ? 1.744 -4.711 0.446 1.00 89.38 107 PHE A O 1
ATOM 771 N N . GLU A 1 108 ? 1.901 -6.279 -1.146 1.00 90.94 108 GLU A N 1
ATOM 772 C CA . GLU A 1 108 ? 0.605 -6.901 -0.839 1.00 90.94 108 GLU A CA 1
ATOM 773 C C . GLU A 1 108 ? 0.546 -7.433 0.605 1.00 90.94 108 GLU A C 1
ATOM 775 O O . GLU A 1 108 ? -0.453 -7.235 1.307 1.00 90.94 108 GLU A O 1
ATOM 780 N N . ALA A 1 109 ? 1.629 -8.050 1.088 1.00 92.75 109 ALA A N 1
ATOM 781 C CA . ALA A 1 109 ? 1.741 -8.509 2.470 1.00 92.75 109 ALA A CA 1
ATOM 782 C C . ALA A 1 109 ? 1.688 -7.343 3.470 1.00 92.75 109 ALA A C 1
ATOM 784 O O . ALA A 1 109 ? 0.977 -7.419 4.477 1.00 92.75 109 ALA A O 1
ATOM 785 N N . ALA A 1 110 ? 2.391 -6.246 3.181 1.00 91.00 110 ALA A N 1
ATOM 786 C CA . ALA A 1 110 ? 2.399 -5.065 4.033 1.00 91.00 110 ALA A CA 1
ATOM 787 C C . ALA A 1 110 ? 1.015 -4.393 4.095 1.00 91.00 110 ALA A C 1
ATOM 789 O O . ALA A 1 110 ? 0.548 -4.043 5.181 1.00 91.00 110 ALA A O 1
ATOM 790 N N . VAL A 1 111 ? 0.300 -4.294 2.970 1.00 92.88 111 VAL A N 1
ATOM 791 C CA . VAL A 1 111 ? -1.078 -3.779 2.948 1.00 92.88 111 VAL A CA 1
ATOM 792 C C . VAL A 1 111 ? -2.024 -4.677 3.748 1.00 92.88 111 VAL A C 1
ATOM 794 O O . VAL A 1 111 ? -2.845 -4.175 4.520 1.00 92.88 111 VAL A O 1
ATOM 797 N N . ASN A 1 112 ? -1.900 -5.999 3.617 1.00 93.88 112 ASN A N 1
ATOM 798 C CA . ASN A 1 112 ? -2.693 -6.936 4.410 1.00 93.88 112 ASN A CA 1
ATOM 799 C C . ASN A 1 112 ? -2.429 -6.785 5.913 1.00 93.88 112 ASN A C 1
ATOM 801 O O . ASN A 1 112 ? -3.381 -6.807 6.689 1.00 93.88 112 ASN A O 1
ATOM 805 N N . ALA A 1 113 ? -1.182 -6.549 6.329 1.00 93.25 113 ALA A N 1
ATOM 806 C CA . ALA A 1 113 ? -0.865 -6.294 7.733 1.00 93.25 113 ALA A CA 1
ATOM 807 C C . ALA A 1 113 ? -1.605 -5.059 8.278 1.00 93.25 113 ALA A C 1
ATOM 809 O O . ALA A 1 113 ? -2.163 -5.115 9.372 1.00 93.25 113 ALA A O 1
ATOM 810 N N . VAL A 1 114 ? -1.685 -3.968 7.507 1.00 91.81 114 VAL A N 1
ATOM 811 C CA . VAL A 1 114 ? -2.462 -2.779 7.904 1.00 91.81 114 VAL A CA 1
ATOM 812 C C . VAL A 1 114 ? -3.955 -3.096 8.008 1.00 91.81 114 VAL A C 1
ATOM 814 O O . VAL A 1 114 ? -4.612 -2.688 8.964 1.00 91.81 114 VAL A O 1
ATOM 817 N N . ILE A 1 115 ? -4.502 -3.859 7.058 1.00 92.25 115 ILE A N 1
ATOM 818 C CA . ILE A 1 115 ? -5.910 -4.279 7.092 1.00 92.25 115 ILE A CA 1
ATOM 819 C C . ILE A 1 115 ? -6.204 -5.116 8.346 1.00 92.25 115 ILE A C 1
ATOM 821 O O . ILE A 1 115 ? -7.236 -4.907 8.982 1.00 92.25 115 ILE A O 1
ATOM 825 N N . GLU A 1 116 ? -5.310 -6.028 8.733 1.00 93.69 116 GLU A N 1
ATOM 826 C CA . GLU A 1 116 ? -5.454 -6.805 9.970 1.00 93.69 116 GLU A CA 1
ATOM 827 C C . GLU A 1 116 ? -5.442 -5.907 11.212 1.00 93.69 116 GLU A C 1
ATOM 829 O O . GLU A 1 116 ? -6.296 -6.074 12.081 1.00 93.69 116 GLU A O 1
ATOM 834 N N . ILE A 1 117 ? -4.565 -4.896 11.271 1.00 89.88 117 ILE A N 1
ATOM 835 C CA . ILE A 1 117 ? -4.576 -3.901 12.358 1.00 89.88 117 ILE A CA 1
ATOM 836 C C . ILE A 1 117 ? -5.946 -3.225 12.431 1.00 89.88 117 ILE A C 1
ATOM 838 O O . ILE A 1 117 ? -6.550 -3.186 13.501 1.00 89.88 117 ILE A O 1
ATOM 842 N N . LEU A 1 118 ? -6.485 -2.758 11.304 1.00 89.62 118 LEU A N 1
ATOM 843 C CA . LEU A 1 118 ? -7.790 -2.094 11.265 1.00 89.62 118 LEU A CA 1
ATOM 844 C C . LEU A 1 118 ? -8.943 -3.007 11.700 1.00 89.62 118 LEU A C 1
ATOM 846 O O . LEU A 1 118 ? -9.868 -2.538 12.362 1.00 89.62 118 LEU A O 1
ATOM 850 N N . LYS A 1 119 ? -8.887 -4.311 11.400 1.00 89.81 119 LYS A N 1
ATOM 851 C CA . LYS A 1 119 ? -9.884 -5.279 11.893 1.00 89.81 119 LYS A CA 1
ATOM 852 C C . LYS A 1 119 ? -9.914 -5.352 13.418 1.00 89.81 119 LYS A C 1
ATOM 854 O O . LYS A 1 119 ? -10.988 -5.539 13.977 1.00 89.81 119 LYS A O 1
ATOM 859 N N . THR A 1 120 ? -8.778 -5.161 14.094 1.00 90.12 120 THR A N 1
ATOM 860 C CA . THR A 1 120 ? -8.733 -5.133 15.570 1.00 90.12 120 THR A CA 1
ATOM 861 C C . THR A 1 120 ? -9.366 -3.881 16.182 1.00 90.12 120 THR A C 1
ATOM 863 O O . THR A 1 120 ? -9.631 -3.859 17.382 1.00 90.12 120 THR A O 1
ATOM 866 N N . LYS A 1 121 ? -9.607 -2.834 15.381 1.00 82.06 121 LYS A N 1
ATOM 867 C CA . LYS A 1 121 ? -10.185 -1.555 15.824 1.00 82.06 121 LYS A CA 1
ATOM 868 C C . LYS A 1 121 ? -11.711 -1.486 15.679 1.00 82.06 121 LYS A C 1
ATOM 870 O O . LYS A 1 121 ? -12.306 -0.503 16.120 1.00 82.06 121 LYS A O 1
ATOM 875 N N . ASN A 1 122 ? -12.327 -2.479 15.032 1.00 63.66 122 ASN A N 1
ATOM 876 C CA . ASN A 1 122 ? -13.741 -2.474 14.642 1.00 63.66 122 ASN A CA 1
ATOM 877 C C . ASN A 1 122 ? -14.649 -3.145 15.680 1.00 63.66 122 ASN A C 1
ATOM 879 O O . ASN A 1 122 ? -14.282 -4.225 16.184 1.00 63.66 122 ASN A O 1
#

Solvent-accessible surface area (backbone atoms only — not comparable to full-atom values): 7696 Å² total; per-residue (Å²): 138,92,79,89,82,92,82,80,99,80,88,88,87,78,90,79,85,85,82,89,79,86,86,79,95,72,82,90,64,90,79,64,67,71,65,62,54,54,59,55,50,50,58,51,50,54,52,48,52,56,52,40,52,54,53,51,50,54,52,51,54,53,48,51,53,52,38,55,48,44,73,72,44,54,60,84,45,46,65,60,52,52,50,51,52,53,52,51,48,55,54,44,64,75,50,46,88,69,48,55,73,66,60,49,51,52,50,54,52,54,53,48,53,42,52,55,49,44,57,75,47,107

Foldseek 3Di:
DDDDDDDDPDDDDPPPPPDDDDDDDDDDDPPPPVVVVVVVVVVVVVVLVVVLVVLLVVLVVLLVVLLVCLLVDALVCLVVSVVSLVVSVVSCVVSVVSDDPVSVVVSVVSSVVSVVSSVVRD

Radius of gyration: 24.87 Å; Cα contacts (8 Å, |Δi|>4): 36; chains: 1; bounding box: 59×34×63 Å

pLDDT: mean 71.31, std 20.91, range [39.41, 93.88]

Secondary structure (DSSP, 8-state):
--------------SSS------------TTSTTHHHHHHHHHHHHHHHHHHHHHHHHHHHHHHHHHHHHHH--TTTHHHHHHHHHHHHHHHHHHGGGS-HHHHHHHHHHHHHHHHHHHTT-